Protein AF-A0A3M1QY07-F1 (afdb_monomer)

pLDDT: mean 89.36, std 8.77, range [66.94, 98.06]

Sequence (61 aa):
MFVLALAVLFSFTGCAVNPVTGQQEIVLISEQQELAYGREAHPQILAQFGQVEDASLQRYV

Solvent-accessible surface area (backbone atoms only — not comparable to full-atom values): 3994 Å² total; per-residue (Å²): 113,71,69,60,58,53,54,58,62,61,67,65,78,73,70,51,58,37,86,87,80,72,42,80,55,85,89,86,75,53,70,71,52,52,54,51,51,49,64,66,46,46,63,55,49,39,73,73,73,53,76,76,80,52,68,68,61,61,68,73,110

Structure (mmCIF, N/CA/C/O backbone):
data_AF-A0A3M1QY07-F1
#
_entry.id   AF-A0A3M1QY07-F1
#
loop_
_atom_site.group_PDB
_atom_site.id
_atom_site.type_symbol
_atom_site.label_atom_id
_atom_site.label_alt_id
_atom_site.label_comp_id
_atom_site.label_asym_id
_atom_site.label_entity_id
_atom_site.label_seq_id
_atom_site.pdbx_PDB_ins_code
_atom_site.Cartn_x
_atom_site.Cartn_y
_atom_site.Cartn_z
_atom_site.occupancy
_atom_site.B_iso_or_equiv
_atom_site.auth_seq_id
_atom_site.auth_comp_id
_atom_site.auth_asym_id
_atom_site.auth_atom_id
_atom_site.pdbx_PDB_model_num
ATOM 1 N N . MET A 1 1 ? -23.369 -21.043 29.177 1.00 66.94 1 MET A N 1
ATOM 2 C CA . MET A 1 1 ? -23.752 -19.792 28.477 1.00 66.94 1 MET A CA 1
ATOM 3 C C . MET A 1 1 ? -22.777 -18.641 28.736 1.00 66.94 1 MET A C 1
ATOM 5 O O . MET A 1 1 ? -22.306 -18.074 27.765 1.00 66.94 1 MET A O 1
ATOM 9 N N . PHE A 1 2 ? -22.403 -18.332 29.986 1.00 80.88 2 PHE A N 1
ATOM 10 C CA . PHE A 1 2 ? -21.498 -17.208 30.314 1.00 80.88 2 PHE A CA 1
ATOM 11 C C . PHE A 1 2 ? -20.099 -17.280 29.664 1.00 80.88 2 PHE A C 1
ATOM 13 O O . PHE A 1 2 ? -19.576 -16.274 29.200 1.00 80.88 2 PHE A O 1
ATOM 20 N N . VAL A 1 3 ? -19.524 -18.483 29.564 1.00 85.56 3 VAL A N 1
ATOM 21 C CA . VAL A 1 3 ? -18.198 -18.716 28.955 1.00 85.56 3 VAL A CA 1
ATOM 22 C C . VAL A 1 3 ? -18.159 -18.319 27.473 1.00 85.56 3 VAL A C 1
ATOM 24 O O . VAL A 1 3 ? -17.172 -17.766 27.002 1.00 85.56 3 VAL A O 1
ATOM 27 N N . LEU A 1 4 ? -19.255 -18.552 26.748 1.00 84.94 4 LEU A N 1
ATOM 28 C CA . LEU A 1 4 ? -19.346 -18.276 25.313 1.00 84.94 4 LEU A CA 1
ATOM 29 C C . LEU A 1 4 ? -19.456 -16.767 25.044 1.00 84.94 4 LEU A C 1
ATOM 31 O O . LEU A 1 4 ? -18.829 -16.257 24.124 1.00 84.94 4 LEU A O 1
ATOM 35 N N . ALA A 1 5 ? -20.174 -16.044 25.908 1.00 84.75 5 ALA A N 1
ATOM 36 C CA . ALA A 1 5 ? -20.232 -14.584 25.874 1.00 84.75 5 ALA A CA 1
ATOM 37 C C . ALA A 1 5 ? -18.864 -13.943 26.178 1.00 84.75 5 ALA A C 1
ATOM 39 O O . ALA A 1 5 ? -18.475 -12.985 25.514 1.00 84.75 5 ALA A O 1
ATOM 40 N N . LEU A 1 6 ? -18.107 -14.504 27.130 1.00 84.44 6 LEU A N 1
ATOM 41 C CA . LEU A 1 6 ? -16.754 -14.034 27.448 1.00 84.44 6 LEU A CA 1
ATOM 42 C C . LEU A 1 6 ? -15.780 -14.235 26.272 1.00 84.44 6 LEU A C 1
ATOM 44 O O . LEU A 1 6 ? -14.984 -13.349 25.977 1.00 84.44 6 LEU A O 1
ATOM 48 N N . ALA A 1 7 ? -15.865 -15.375 25.579 1.00 84.62 7 ALA A N 1
ATOM 49 C CA . ALA A 1 7 ? -15.008 -15.693 24.434 1.00 84.62 7 ALA A CA 1
ATOM 50 C C . ALA A 1 7 ? -15.239 -14.758 23.230 1.00 84.62 7 ALA A C 1
ATOM 52 O O . ALA A 1 7 ? -14.286 -14.344 22.569 1.00 84.62 7 ALA A O 1
ATOM 53 N N . VAL A 1 8 ? -16.494 -14.371 22.973 1.00 83.50 8 VAL A N 1
ATOM 54 C CA . VAL A 1 8 ? -16.826 -13.391 21.925 1.00 83.50 8 VAL A CA 1
ATOM 55 C C . VAL A 1 8 ? -16.244 -12.016 22.260 1.00 83.50 8 VAL A C 1
ATOM 57 O O . VAL A 1 8 ? -15.678 -11.368 21.386 1.00 83.50 8 VAL A O 1
ATOM 60 N N . LEU A 1 9 ? -16.303 -11.596 23.527 1.00 79.38 9 LEU A N 1
ATOM 61 C CA . LEU A 1 9 ? -15.759 -10.306 23.965 1.00 79.38 9 LEU A CA 1
ATOM 62 C C . LEU A 1 9 ? -14.237 -10.201 23.753 1.00 79.38 9 LEU A C 1
ATOM 64 O O . LEU A 1 9 ? -13.741 -9.166 23.316 1.00 79.38 9 LEU A O 1
ATOM 68 N N . PHE A 1 10 ? -13.502 -11.285 24.017 1.00 79.00 10 PHE A N 1
ATOM 69 C CA . PHE A 1 10 ? -12.049 -11.345 23.818 1.00 79.00 10 PHE A CA 1
ATOM 70 C C . PHE A 1 10 ? -11.626 -11.401 22.343 1.00 79.00 10 PHE A C 1
ATOM 72 O O . PHE A 1 10 ? -10.468 -11.142 22.035 1.00 79.00 10 PHE A O 1
ATOM 79 N N . SER A 1 11 ? -12.544 -11.690 21.416 1.00 74.62 11 SER A N 1
ATOM 80 C CA . SER A 1 11 ? -12.220 -11.780 19.985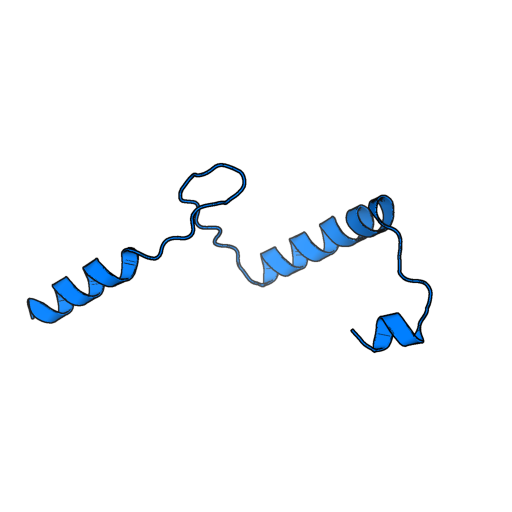 1.00 74.62 11 SER A CA 1
ATOM 81 C C . SER A 1 11 ? -12.000 -10.406 19.327 1.00 74.62 11 SER A C 1
ATOM 83 O O . SER A 1 11 ? -11.458 -10.335 18.228 1.00 74.62 11 SER A O 1
ATOM 85 N N . PHE A 1 12 ? -12.373 -9.308 19.997 1.00 68.88 12 PHE A N 1
ATOM 86 C CA . PHE A 1 12 ? -12.251 -7.938 19.478 1.00 68.88 12 PHE A CA 1
ATOM 87 C C . PHE A 1 12 ? -10.964 -7.209 19.902 1.00 68.88 12 PHE A C 1
ATOM 89 O O . PHE A 1 12 ? -10.775 -6.048 19.549 1.00 68.88 12 PHE A O 1
ATOM 96 N N . THR A 1 13 ? -10.043 -7.853 20.628 1.00 70.00 13 THR A N 1
ATOM 97 C CA . THR A 1 13 ? -8.789 -7.204 21.069 1.00 70.00 13 THR A CA 1
ATOM 98 C C . THR A 1 13 ? -7.712 -7.126 19.977 1.00 70.00 13 THR A C 1
ATOM 100 O O . THR A 1 13 ? -6.624 -6.623 20.240 1.00 70.00 13 THR A O 1
ATOM 103 N N . GLY A 1 14 ? -7.988 -7.630 18.768 1.00 67.44 14 GLY A N 1
ATOM 104 C CA . GLY A 1 14 ? -7.059 -7.672 17.630 1.00 67.44 14 GLY A CA 1
ATOM 105 C C . GLY A 1 14 ? -7.292 -6.612 16.548 1.00 67.44 14 GLY A C 1
ATOM 106 O O . GLY A 1 14 ? -6.809 -6.791 15.432 1.00 67.44 14 GLY A O 1
ATOM 107 N N . CYS A 1 15 ? -8.055 -5.549 16.822 1.00 72.75 15 CYS A N 1
ATOM 108 C CA . CYS A 1 15 ? -8.295 -4.489 15.838 1.00 72.75 15 CYS A CA 1
ATOM 109 C C . CYS A 1 15 ? -6.970 -3.869 15.361 1.00 72.75 15 CYS A C 1
ATOM 111 O O . CYS A 1 15 ? -6.133 -3.476 16.176 1.00 72.75 15 CYS A O 1
ATOM 113 N N . ALA A 1 16 ? -6.786 -3.786 14.040 1.00 80.88 16 ALA A N 1
ATOM 114 C CA . ALA A 1 16 ? -5.585 -3.224 13.435 1.00 80.88 16 ALA A CA 1
ATOM 115 C C . ALA A 1 16 ? -5.441 -1.733 13.787 1.00 80.88 16 ALA A C 1
ATOM 117 O O . ALA A 1 16 ? -6.398 -0.960 13.708 1.00 80.88 16 ALA A O 1
ATOM 118 N N . VAL A 1 17 ? -4.231 -1.333 14.179 1.00 84.75 17 VAL A N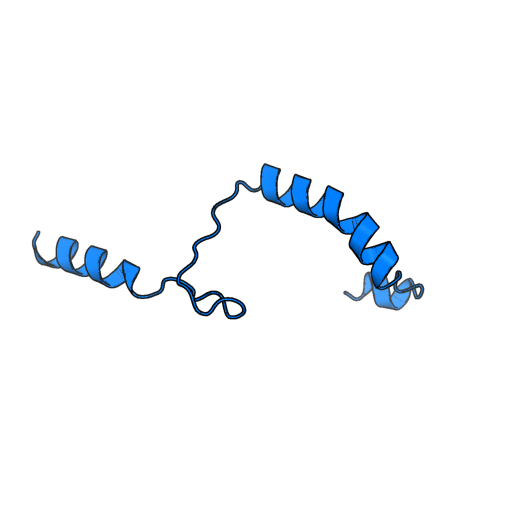 1
ATOM 119 C CA . VAL A 1 17 ? -3.861 0.078 14.330 1.00 84.75 17 VAL A CA 1
ATOM 120 C C . VAL A 1 17 ? -3.269 0.530 13.006 1.00 84.75 17 VAL A C 1
ATOM 122 O O . VAL A 1 17 ? -2.305 -0.068 12.528 1.00 84.75 17 VAL A O 1
ATOM 125 N N . ASN A 1 18 ? -3.839 1.574 12.413 1.00 85.12 18 ASN A N 1
ATOM 126 C CA . ASN A 1 18 ? -3.295 2.178 11.210 1.00 85.12 18 ASN A CA 1
ATOM 127 C C . ASN A 1 18 ? -1.896 2.742 11.539 1.00 85.12 18 ASN A C 1
ATOM 129 O O . ASN A 1 18 ? -1.792 3.646 12.371 1.00 85.12 18 ASN A O 1
ATOM 133 N N . PRO A 1 19 ? -0.809 2.240 10.920 1.00 85.69 19 PRO A N 1
ATOM 134 C CA . PRO A 1 19 ? 0.552 2.644 11.273 1.00 85.69 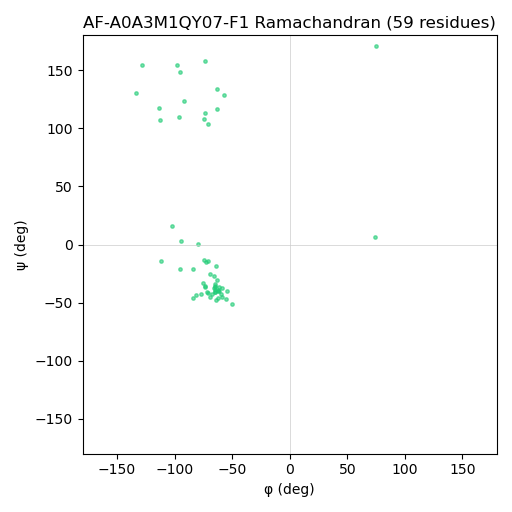19 PRO A CA 1
ATOM 135 C C . PRO A 1 19 ? 0.884 4.079 10.841 1.00 85.69 19 PRO A C 1
ATOM 137 O O . PRO A 1 19 ? 1.886 4.629 11.291 1.00 85.69 19 PRO A O 1
ATOM 140 N N . VAL A 1 20 ? 0.064 4.686 9.976 1.00 90.44 20 VAL A N 1
ATOM 141 C CA . VAL A 1 20 ? 0.236 6.064 9.503 1.00 90.44 20 VAL A CA 1
ATOM 142 C C . VAL A 1 20 ? -0.373 7.058 10.491 1.00 90.44 20 VAL A C 1
ATOM 144 O O . VAL A 1 20 ? 0.261 8.058 10.819 1.00 90.44 20 VAL A O 1
ATOM 147 N N . THR A 1 21 ? -1.590 6.794 10.977 1.00 88.25 21 THR A N 1
ATOM 148 C CA . THR A 1 21 ? -2.319 7.706 11.882 1.00 88.25 21 THR A CA 1
ATOM 149 C C . THR A 1 21 ? -2.138 7.361 13.362 1.00 88.25 21 THR A C 1
ATOM 151 O O . THR A 1 21 ? -2.356 8.211 14.223 1.00 88.25 21 THR A O 1
ATOM 154 N N . GLY A 1 22 ? -1.757 6.120 13.678 1.00 88.12 22 GLY A N 1
ATOM 155 C CA . GLY A 1 22 ? -1.705 5.585 15.040 1.00 88.12 22 GLY A CA 1
ATOM 156 C C . GLY A 1 22 ? -3.081 5.282 15.644 1.00 88.12 22 GLY A C 1
ATOM 157 O O . GLY A 1 22 ? -3.165 4.962 16.829 1.00 88.12 22 GLY A O 1
ATOM 158 N N . GLN A 1 23 ? -4.160 5.389 14.861 1.00 87.56 23 GLN A N 1
ATOM 159 C CA . GLN A 1 23 ? -5.531 5.165 15.320 1.00 87.56 23 GLN A CA 1
ATOM 160 C C . GLN A 1 23 ? -6.022 3.754 14.984 1.00 87.56 23 GLN A C 1
ATOM 162 O O . GLN A 1 23 ? -5.543 3.113 14.050 1.00 87.56 23 GLN A O 1
ATOM 167 N N . GLN A 1 24 ? -6.990 3.258 15.758 1.00 86.19 24 GLN A N 1
ATOM 168 C CA . GLN A 1 24 ? -7.699 2.023 15.423 1.00 86.19 24 GLN A CA 1
ATOM 169 C C . GLN A 1 24 ? -8.660 2.305 14.271 1.00 86.19 24 GLN A C 1
ATOM 171 O O . GLN A 1 24 ? -9.633 3.038 14.438 1.00 86.19 24 GLN A O 1
ATOM 176 N N . GLU A 1 25 ? -8.389 1.716 13.112 1.00 83.12 25 GLU A N 1
ATOM 177 C CA . GLU A 1 25 ? -9.185 1.915 11.906 1.00 83.12 25 GLU A CA 1
ATOM 178 C C . GLU A 1 25 ? -9.466 0.560 11.257 1.00 83.12 25 GLU A C 1
ATOM 180 O O . GLU A 1 25 ? -8.564 -0.252 11.051 1.00 83.12 25 GLU A O 1
ATOM 185 N N . ILE A 1 26 ? -10.737 0.314 10.939 1.00 80.31 26 ILE A N 1
ATOM 186 C CA . ILE A 1 26 ? -11.177 -0.889 10.233 1.00 80.31 26 ILE A CA 1
ATOM 187 C C . ILE A 1 26 ? -11.690 -0.444 8.866 1.00 80.31 26 ILE A C 1
ATOM 189 O O . ILE A 1 26 ? -12.668 0.297 8.782 1.00 80.31 26 ILE A O 1
ATOM 193 N N . VAL A 1 27 ? -11.042 -0.907 7.797 1.00 81.06 27 VAL A N 1
ATOM 194 C CA . VAL A 1 27 ? -11.488 -0.658 6.422 1.00 81.06 27 VAL A CA 1
ATOM 195 C C . VAL A 1 27 ? -12.311 -1.857 5.963 1.00 81.06 27 VAL A C 1
ATOM 197 O O . VAL A 1 27 ? -11.777 -2.945 5.767 1.00 81.06 27 VAL A O 1
ATOM 200 N N . LEU A 1 28 ? -13.622 -1.661 5.820 1.00 86.19 28 LEU A N 1
ATOM 201 C CA . LEU A 1 28 ? -14.549 -2.667 5.301 1.00 86.19 28 LEU A CA 1
ATOM 202 C C . LEU A 1 28 ? -15.076 -2.197 3.948 1.00 86.19 28 LEU A C 1
ATOM 204 O O . LEU A 1 28 ? -15.900 -1.286 3.884 1.00 86.19 28 LEU A O 1
ATOM 208 N N . ILE A 1 29 ? -14.614 -2.833 2.876 1.00 92.75 29 ILE A N 1
ATOM 209 C CA . ILE A 1 29 ? -15.129 -2.637 1.519 1.00 92.75 29 ILE A CA 1
ATOM 210 C C . ILE A 1 29 ? -15.472 -3.997 0.910 1.00 92.75 29 ILE A C 1
ATOM 212 O O . ILE A 1 29 ? -14.932 -5.023 1.322 1.00 92.75 29 ILE A O 1
ATOM 216 N N . SER A 1 30 ? -16.403 -4.018 -0.045 1.00 97.06 30 SER A N 1
ATOM 217 C CA . SER A 1 30 ? -16.675 -5.247 -0.805 1.00 97.06 30 SER A CA 1
ATOM 218 C C . SER A 1 30 ? -15.550 -5.533 -1.800 1.00 97.06 30 SER A C 1
ATOM 220 O O . SER A 1 30 ? -14.871 -4.613 -2.250 1.00 97.06 30 SER A O 1
ATOM 222 N N . GLU A 1 31 ? -15.407 -6.788 -2.218 1.00 96.56 31 GLU A N 1
ATOM 223 C CA . GLU A 1 31 ? -14.464 -7.183 -3.274 1.00 96.56 31 GLU A CA 1
ATOM 224 C C . GLU A 1 31 ? -14.681 -6.372 -4.563 1.00 96.56 31 GLU A C 1
ATOM 226 O O . GLU A 1 31 ? -13.736 -5.913 -5.200 1.00 96.56 31 GLU A O 1
ATOM 231 N N . GLN A 1 32 ? -15.940 -6.113 -4.937 1.00 97.94 32 GLN A N 1
ATOM 232 C CA . GLN A 1 32 ? -16.243 -5.308 -6.122 1.00 97.94 32 GLN A CA 1
ATOM 233 C C . GLN A 1 32 ? -15.763 -3.860 -5.967 1.00 97.94 32 GLN A C 1
ATOM 235 O O . GLN A 1 32 ? -15.313 -3.260 -6.944 1.00 97.94 32 GLN A O 1
ATOM 240 N N . GLN A 1 33 ? -15.850 -3.301 -4.758 1.00 97.25 33 GLN A N 1
ATOM 241 C CA . GLN A 1 33 ? -15.308 -1.975 -4.464 1.00 97.25 33 GLN A CA 1
ATOM 242 C C . GLN A 1 33 ? -13.780 -1.996 -4.504 1.00 97.25 33 GLN A C 1
ATOM 244 O O . GLN A 1 33 ? -13.199 -1.130 -5.148 1.00 97.25 33 GLN A O 1
ATOM 249 N N . GLU A 1 34 ? -13.130 -2.993 -3.900 1.00 96.62 34 GLU A N 1
ATOM 250 C CA . GLU A 1 34 ? -11.670 -3.154 -3.940 1.00 96.62 34 GLU A CA 1
ATOM 251 C C . GLU A 1 34 ? -11.149 -3.211 -5.383 1.00 96.62 34 GLU A C 1
ATOM 253 O O . GLU A 1 34 ? -10.237 -2.472 -5.752 1.00 96.62 34 GLU A O 1
ATOM 258 N N . LEU A 1 35 ? -11.789 -4.014 -6.239 1.00 97.88 35 LEU A N 1
ATOM 259 C CA . LEU A 1 35 ? -11.455 -4.108 -7.660 1.00 97.88 35 LEU A CA 1
ATOM 260 C C . LEU A 1 35 ? -11.641 -2.775 -8.395 1.00 97.88 35 LEU A C 1
ATOM 262 O O . LEU A 1 35 ? -10.831 -2.431 -9.257 1.00 97.88 35 LEU A O 1
ATOM 266 N N . ALA A 1 36 ? -12.707 -2.031 -8.088 1.00 98.00 36 ALA A N 1
ATOM 267 C CA . ALA A 1 36 ? -12.944 -0.719 -8.680 1.00 98.00 36 ALA A CA 1
ATOM 268 C C . ALA A 1 36 ? -11.850 0.280 -8.273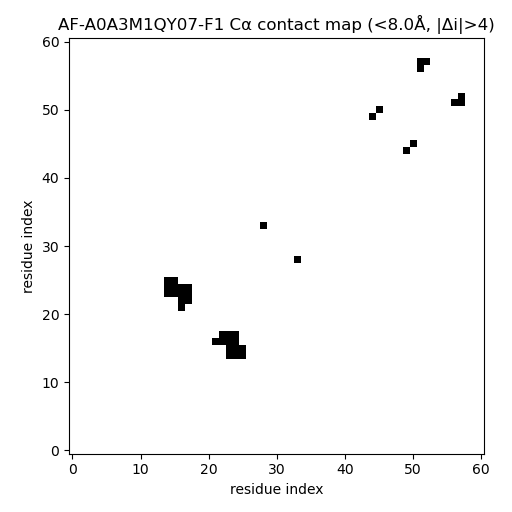 1.00 98.00 36 ALA A C 1
ATOM 270 O O . ALA A 1 36 ? -11.252 0.907 -9.149 1.00 98.0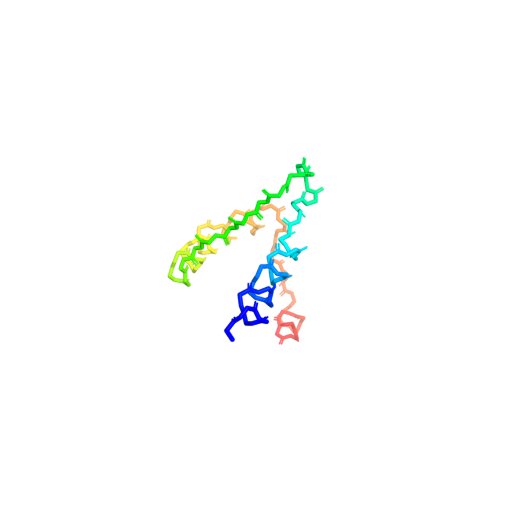0 36 ALA A O 1
ATOM 271 N N . TYR A 1 37 ? -11.523 0.345 -6.978 1.00 97.12 37 TYR A N 1
ATOM 272 C CA . TYR A 1 37 ? -10.433 1.170 -6.458 1.00 97.12 37 TYR A CA 1
ATOM 273 C C . TYR A 1 37 ? -9.088 0.804 -7.091 1.00 97.12 37 TYR A C 1
ATOM 275 O O . TYR A 1 37 ? -8.354 1.686 -7.530 1.00 97.12 37 TYR A O 1
ATOM 283 N N . GLY A 1 38 ? -8.779 -0.491 -7.208 1.00 97.00 38 GLY A N 1
ATOM 284 C CA . GLY A 1 38 ? -7.547 -0.958 -7.842 1.00 97.00 38 GLY A CA 1
ATOM 285 C C . GLY A 1 38 ? -7.429 -0.512 -9.302 1.00 97.00 38 GLY A C 1
ATOM 286 O O . GLY A 1 38 ? -6.374 -0.039 -9.720 1.00 97.00 38 GLY A O 1
ATOM 287 N N . ARG A 1 39 ? -8.521 -0.593 -10.075 1.00 97.94 39 ARG A N 1
ATOM 288 C CA . ARG A 1 39 ? -8.551 -0.132 -11.477 1.00 97.94 39 ARG A CA 1
ATOM 289 C C . ARG A 1 39 ? -8.354 1.376 -11.605 1.00 97.94 39 ARG A C 1
ATOM 291 O O . ARG A 1 39 ? -7.707 1.814 -12.551 1.00 97.94 39 ARG A O 1
ATOM 298 N N . GLU A 1 40 ? -8.898 2.155 -10.674 1.00 98.06 40 GLU 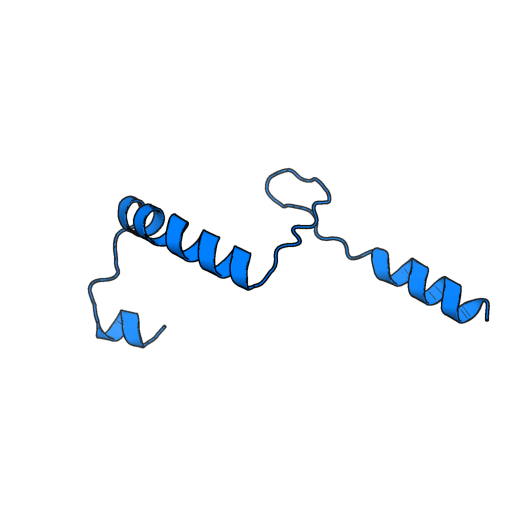A N 1
ATOM 299 C CA . GLU A 1 40 ? -8.735 3.611 -10.643 1.00 98.06 40 GLU A CA 1
ATOM 300 C C . GLU A 1 40 ? -7.311 4.027 -10.241 1.00 98.06 40 GLU A C 1
ATOM 302 O O . GLU A 1 40 ? -6.735 4.941 -10.837 1.00 98.06 40 GLU A O 1
ATOM 307 N N . ALA A 1 41 ? -6.721 3.333 -9.265 1.00 98.06 41 ALA A N 1
ATOM 308 C CA . ALA A 1 41 ? -5.387 3.625 -8.751 1.00 98.06 41 ALA A CA 1
ATOM 309 C C . ALA A 1 41 ? -4.264 3.165 -9.695 1.00 98.06 41 ALA A C 1
ATOM 311 O O . ALA A 1 41 ? -3.230 3.825 -9.785 1.00 98.06 41 ALA A O 1
ATOM 312 N N . HIS A 1 42 ? -4.450 2.062 -10.428 1.00 97.56 42 HIS A N 1
ATOM 313 C CA . HIS A 1 42 ? -3.419 1.480 -11.293 1.00 97.56 42 HIS A CA 1
ATOM 314 C C . HIS A 1 42 ? -2.736 2.474 -12.259 1.00 97.56 42 HIS A C 1
ATOM 316 O O . HIS A 1 42 ? -1.505 2.549 -12.235 1.00 97.56 42 HIS A O 1
ATOM 322 N N . PRO A 1 43 ? -3.454 3.287 -13.064 1.00 97.81 43 PRO A N 1
ATOM 323 C CA . PRO A 1 43 ? -2.802 4.262 -13.941 1.00 97.81 43 PRO A CA 1
ATOM 324 C C . PRO A 1 43 ? -2.018 5.335 -13.171 1.00 97.81 43 PRO A C 1
ATOM 326 O O . PRO A 1 43 ? -1.003 5.819 -13.666 1.00 97.81 43 PRO A O 1
ATOM 329 N N . GLN A 1 44 ? -2.448 5.689 -11.956 1.00 98.06 44 GLN A N 1
ATOM 330 C CA . GLN A 1 44 ? -1.766 6.672 -11.106 1.00 98.06 44 GLN A CA 1
ATOM 331 C C . GLN A 1 44 ? -0.447 6.102 -10.570 1.00 98.06 44 GLN A C 1
ATOM 333 O O . GLN A 1 44 ? 0.579 6.777 -10.598 1.00 98.06 44 GLN A O 1
ATOM 338 N N . ILE A 1 45 ? -0.460 4.830 -10.158 1.00 96.94 45 ILE A N 1
ATOM 339 C CA . ILE A 1 45 ? 0.735 4.097 -9.725 1.00 96.94 45 ILE A CA 1
ATOM 340 C C . ILE A 1 45 ? 1.733 3.982 -10.881 1.00 96.94 45 ILE A C 1
ATOM 342 O O . ILE A 1 45 ? 2.908 4.287 -10.695 1.00 96.94 45 ILE A O 1
ATOM 346 N N . LEU A 1 46 ? 1.282 3.613 -12.085 1.00 96.56 46 LEU A N 1
ATOM 347 C CA . LEU A 1 46 ? 2.155 3.558 -13.264 1.00 96.56 46 LEU A CA 1
ATOM 348 C C . LEU A 1 46 ? 2.733 4.931 -13.621 1.00 96.56 46 LEU A C 1
ATOM 350 O O . LEU A 1 46 ? 3.905 5.024 -13.968 1.00 96.56 46 LEU A O 1
ATOM 354 N N . ALA A 1 47 ? 1.945 6.002 -13.501 1.00 97.38 47 ALA A N 1
ATOM 355 C CA . ALA A 1 47 ? 2.435 7.358 -13.731 1.00 97.38 47 ALA A CA 1
ATOM 356 C C . ALA A 1 47 ? 3.493 7.785 -12.699 1.00 97.38 47 ALA A C 1
ATOM 358 O O . ALA A 1 47 ? 4.412 8.529 -13.037 1.00 97.38 47 ALA A O 1
ATOM 359 N N . GLN A 1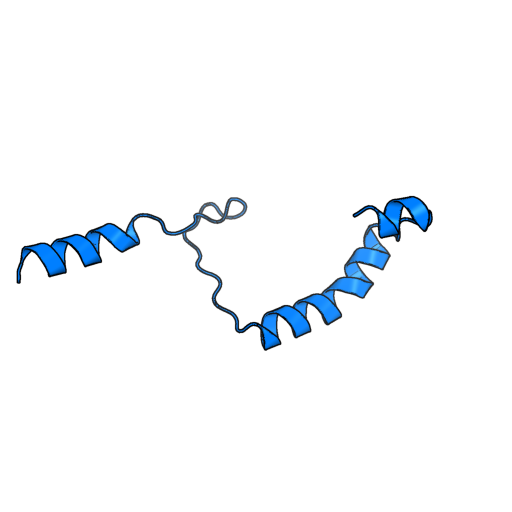 48 ? 3.374 7.323 -11.451 1.00 97.81 48 GLN A N 1
ATOM 360 C CA . GLN A 1 48 ? 4.297 7.673 -10.374 1.00 97.81 48 GLN A CA 1
ATOM 361 C C . GLN A 1 48 ? 5.584 6.839 -10.390 1.00 97.81 48 GLN A C 1
ATOM 363 O O . GLN A 1 48 ? 6.665 7.382 -10.165 1.00 97.81 48 GLN A O 1
ATOM 368 N N . PHE A 1 49 ? 5.473 5.531 -10.615 1.00 96.31 49 PHE A N 1
ATOM 369 C CA . PHE A 1 49 ? 6.576 4.583 -10.427 1.00 96.31 49 PHE A CA 1
ATOM 370 C C . PHE A 1 49 ? 7.097 3.970 -11.730 1.00 96.31 49 PHE A C 1
ATOM 372 O O . PH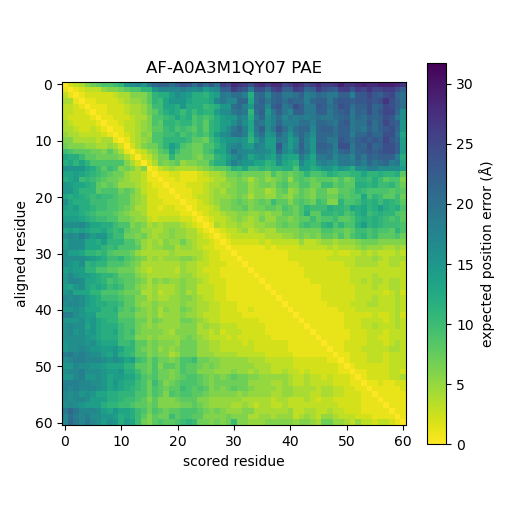E A 1 49 ? 8.190 3.408 -11.737 1.00 96.31 49 PHE A O 1
ATOM 379 N N . GLY A 1 50 ? 6.356 4.098 -12.832 1.00 93.81 50 GLY A N 1
ATOM 380 C CA . GLY A 1 50 ? 6.647 3.406 -14.082 1.00 93.81 50 GLY A CA 1
ATOM 381 C C . GLY A 1 50 ? 6.286 1.920 -14.036 1.00 93.81 50 GLY A C 1
ATOM 382 O O . GLY A 1 50 ? 5.937 1.361 -12.995 1.00 93.81 50 GLY A O 1
ATOM 383 N N . GLN A 1 51 ? 6.356 1.276 -15.197 1.00 94.19 51 GLN A N 1
ATOM 384 C CA . GLN A 1 51 ? 6.212 -0.169 -15.324 1.00 94.19 51 GLN A CA 1
ATOM 385 C C . GLN A 1 51 ? 7.594 -0.833 -15.329 1.00 94.19 51 GLN A C 1
ATOM 387 O O . GLN A 1 51 ? 8.568 -0.271 -15.830 1.00 94.19 51 GLN A O 1
ATOM 392 N N . VAL A 1 52 ? 7.689 -2.056 -14.803 1.00 94.56 52 VAL A N 1
ATOM 393 C CA . VAL A 1 52 ? 8.871 -2.893 -15.032 1.00 94.56 52 VAL A CA 1
ATOM 394 C C . VAL A 1 52 ? 8.812 -3.414 -16.468 1.00 94.56 52 VAL A C 1
ATOM 396 O O . VAL A 1 52 ? 7.986 -4.258 -16.806 1.00 94.56 52 VAL A O 1
ATOM 399 N N . GLU A 1 53 ? 9.689 -2.888 -17.319 1.00 95.00 53 GLU A N 1
ATOM 400 C CA . GLU A 1 53 ? 9.710 -3.179 -18.762 1.00 95.00 53 GLU A CA 1
ATOM 401 C C . GLU A 1 53 ? 10.153 -4.615 -19.088 1.00 95.00 53 GLU A C 1
ATOM 403 O O . GLU A 1 53 ? 9.810 -5.171 -20.133 1.00 95.00 53 GLU A O 1
ATOM 408 N N . ASP A 1 54 ? 10.930 -5.242 -18.203 1.00 97.06 54 ASP A N 1
ATOM 409 C CA . ASP A 1 54 ? 11.393 -6.609 -18.410 1.00 97.06 54 ASP A CA 1
ATOM 410 C C . ASP A 1 54 ? 10.228 -7.600 -18.261 1.00 97.06 54 ASP A C 1
ATOM 412 O O . ASP A 1 54 ? 9.801 -7.958 -17.162 1.00 97.06 54 ASP A O 1
ATOM 416 N N . ALA A 1 55 ? 9.741 -8.093 -19.399 1.00 94.75 55 ALA A N 1
ATOM 417 C CA . ALA A 1 55 ? 8.643 -9.050 -19.456 1.00 94.75 55 ALA A CA 1
ATOM 418 C C . ALA A 1 55 ? 8.965 -10.414 -18.814 1.00 94.75 55 ALA A C 1
ATOM 420 O O . ALA A 1 55 ? 8.051 -11.196 -18.551 1.00 94.75 55 ALA A O 1
ATOM 421 N N . SER A 1 56 ? 10.238 -10.766 -18.610 1.00 96.25 56 SER A N 1
ATOM 422 C CA . SER A 1 56 ? 10.617 -11.962 -17.851 1.00 96.25 56 SER A CA 1
ATOM 423 C C . SER A 1 56 ? 10.480 -11.724 -16.348 1.00 96.25 56 SER A C 1
ATOM 425 O O . SER A 1 56 ? 9.891 -12.562 -15.667 1.00 96.25 56 SER A O 1
ATOM 427 N N . LEU A 1 57 ? 10.903 -10.554 -15.859 1.00 95.25 57 LEU A N 1
ATOM 428 C CA . LEU A 1 57 ? 10.736 -10.159 -14.459 1.00 95.25 57 LEU A CA 1
ATOM 429 C C . LEU A 1 57 ? 9.262 -9.942 -14.110 1.00 95.25 57 LEU A C 1
ATOM 431 O O . LEU A 1 57 ? 8.804 -10.433 -13.085 1.00 95.25 57 LEU A O 1
ATOM 435 N N . GLN A 1 58 ? 8.495 -9.296 -14.988 1.00 93.81 58 GLN A N 1
ATOM 436 C CA . GLN A 1 58 ? 7.072 -9.034 -14.766 1.00 93.81 58 GLN A CA 1
ATOM 437 C C . GLN A 1 58 ? 6.218 -10.310 -14.722 1.00 93.81 58 GLN A C 1
ATOM 439 O O . GLN A 1 58 ? 5.161 -10.304 -14.106 1.00 93.81 58 GLN A O 1
ATOM 444 N N . ARG A 1 59 ? 6.648 -11.390 -15.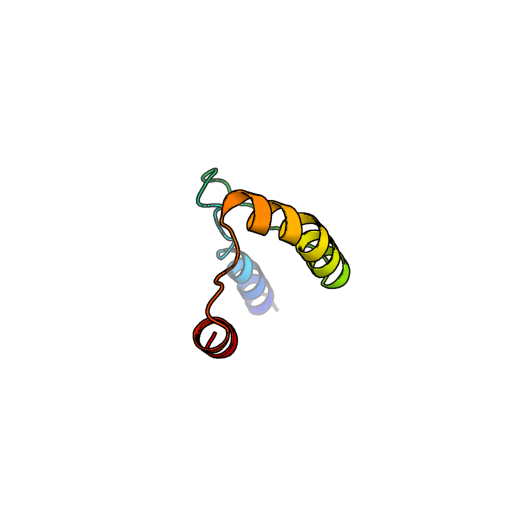390 1.00 94.94 59 ARG A N 1
ATOM 445 C CA . ARG A 1 59 ? 5.981 -12.706 -15.339 1.00 94.94 59 ARG A CA 1
ATOM 446 C C . ARG A 1 59 ? 6.402 -13.555 -14.147 1.00 94.94 59 ARG A C 1
ATOM 448 O O . ARG A 1 59 ? 5.737 -14.544 -13.855 1.00 94.94 59 ARG A O 1
ATOM 455 N N . TYR A 1 60 ? 7.559 -13.259 -13.567 1.00 95.19 60 TYR A N 1
ATOM 456 C CA . TYR A 1 60 ? 8.080 -14.007 -12.432 1.00 95.19 60 TYR A CA 1
ATOM 457 C C . TYR A 1 60 ? 7.313 -13.685 -11.140 1.00 95.19 60 TYR A C 1
ATOM 459 O O . TYR A 1 60 ? 7.117 -14.586 -10.326 1.00 95.19 60 TYR A O 1
ATOM 467 N N . VAL A 1 61 ? 6.892 -12.425 -10.972 1.00 90.25 61 VAL A N 1
ATOM 468 C CA . VAL A 1 61 ? 6.046 -11.946 -9.862 1.00 90.25 61 VAL A CA 1
ATOM 469 C C . VAL A 1 61 ? 4.562 -12.066 -10.179 1.00 90.25 61 VAL A C 1
ATOM 471 O O . VAL A 1 61 ? 3.802 -12.314 -9.220 1.00 90.25 61 VAL A O 1
#

Mean predicted aligned error: 8.12 Å

Secondary structure (DSSP, 8-state):
-HHHHHHHHHTTTTPPBPTTT-SB------HHHHHHHHHHHHHHHHHHH-----HHHHHH-

Foldseek 3Di:
DVVVVVVVVVVPPPQDQDPVPRHRDDDDDDPVVVVVVCVVCVVVCCVVPNDDPPPVVVVVD

Radius of gyration: 19.75 Å; Cα contacts (8 Å, |Δi|>4): 19; chains: 1; bounding box: 35×28×50 Å